Protein AF-A0A0N4UUB6-F1 (afdb_monomer_lite)

Radius of gyration: 20.54 Å; chains: 1; bounding box: 53×33×52 Å

pLDDT: mean 71.18, std 9.48, range [41.62, 86.94]

Foldseek 3Di:
DLLLVVLQVVVCVVVVVPVDGLDDPVLVVVLVVLLVVLVVVCVVPVPLDDPVVCVVDVVVVVVCVVPPDDPVVVVVVNVVSNVLSVCLNVVLVVVVVPQQPDPVRHGDPSVVSSVVSSVVVSVVVVVVSVVVVVVSVVVVVVVVVD

Organism: Enterobius vermicularis (NCBI:txid51028)

InterPro domains:
  IPR023298 P-type ATPase, transmembrane domain superfamily [SSF81665] (1-106)
  IPR032630 P-type ATPase, C-terminal [PF16212] (1-122)

Sequence (146 aa):
NVCFYLIGFWFSFFSAFSGQTIFEPWTITIFNILTTLPPVAIGLFDKSVPEKKLLENAAWYSSLQQSSFTNTGFGKWVALGILHSLILYFFSYFFLVKPVVWSNGRTDGRLMLAILCYTVSTSKSLNSIRLLNLASKITLTYLHYN

Structure (mmCIF, N/CA/C/O backbone):
data_AF-A0A0N4UUB6-F1
#
_entry.id   AF-A0A0N4UUB6-F1
#
loop_
_atom_site.group_PDB
_atom_site.id
_atom_site.type_symbol
_atom_site.label_atom_id
_atom_site.label_alt_id
_atom_site.label_comp_id
_atom_site.label_asym_id
_atom_site.label_entity_id
_atom_site.label_seq_id
_atom_site.pdbx_PDB_ins_code
_atom_site.Cartn_x
_atom_site.Cartn_y
_atom_site.Cartn_z
_atom_site.occupancy
_atom_site.B_iso_or_equiv
_atom_site.auth_seq_id
_atom_site.auth_comp_id
_atom_site.auth_asym_id
_atom_site.auth_atom_id
_atom_site.pdbx_PDB_model_num
ATOM 1 N N . ASN A 1 1 ? -0.234 -3.491 0.861 1.00 76.75 1 ASN A N 1
ATOM 2 C CA . ASN A 1 1 ? 0.066 -4.817 0.270 1.00 76.75 1 ASN A CA 1
ATOM 3 C C . ASN A 1 1 ? -0.402 -4.953 -1.175 1.00 76.75 1 ASN A C 1
ATOM 5 O O . ASN A 1 1 ? 0.463 -5.021 -2.032 1.00 76.75 1 ASN A O 1
ATOM 9 N N . VAL A 1 2 ? -1.706 -4.911 -1.489 1.00 76.50 2 VAL A N 1
ATOM 10 C CA . VAL A 1 2 ? -2.224 -5.117 -2.869 1.00 76.50 2 VAL A CA 1
ATOM 11 C C . VAL A 1 2 ? -1.534 -4.243 -3.930 1.00 76.50 2 VAL A C 1
ATOM 13 O O . VAL A 1 2 ? -1.048 -4.762 -4.926 1.00 76.50 2 VAL A O 1
ATOM 16 N N . CYS A 1 3 ? -1.410 -2.934 -3.682 1.00 75.88 3 CYS A N 1
ATOM 17 C CA . CYS A 1 3 ? -0.743 -1.998 -4.596 1.00 75.88 3 CYS A CA 1
ATOM 18 C C . CYS A 1 3 ? 0.701 -2.416 -4.949 1.00 75.88 3 CYS A C 1
ATOM 20 O O . CYS A 1 3 ? 1.090 -2.371 -6.110 1.00 75.88 3 CYS A O 1
ATOM 22 N N . PHE A 1 4 ? 1.478 -2.880 -3.964 1.00 75.50 4 PHE A N 1
ATOM 23 C CA . PHE A 1 4 ? 2.880 -3.266 -4.151 1.00 75.50 4 PHE A CA 1
ATOM 24 C C . PHE A 1 4 ? 3.028 -4.496 -5.054 1.00 75.50 4 PHE A C 1
ATOM 26 O O . PHE A 1 4 ? 3.818 -4.480 -5.994 1.00 75.50 4 PHE A O 1
ATOM 33 N N . TYR A 1 5 ? 2.220 -5.535 -4.828 1.00 82.62 5 TYR A N 1
ATOM 34 C CA . TYR A 1 5 ? 2.239 -6.734 -5.670 1.00 82.62 5 TYR A CA 1
ATOM 35 C C . TYR A 1 5 ? 1.735 -6.457 -7.094 1.00 82.62 5 TYR A C 1
ATOM 37 O O . TYR A 1 5 ? 2.281 -7.004 -8.053 1.00 82.62 5 TYR A O 1
ATOM 45 N N . LEU A 1 6 ? 0.754 -5.559 -7.253 1.00 84.88 6 LEU A N 1
ATOM 46 C CA . LEU A 1 6 ? 0.256 -5.164 -8.572 1.00 84.88 6 LEU A CA 1
ATOM 47 C C . LEU A 1 6 ? 1.324 -4.471 -9.430 1.00 84.88 6 LEU A C 1
ATOM 49 O O . LEU A 1 6 ? 1.340 -4.673 -10.636 1.00 84.88 6 LEU A O 1
ATOM 53 N N . ILE A 1 7 ? 2.264 -3.724 -8.842 1.00 80.25 7 ILE A N 1
ATOM 54 C CA . ILE A 1 7 ? 3.384 -3.125 -9.595 1.00 80.25 7 ILE A CA 1
ATOM 55 C C . ILE A 1 7 ? 4.236 -4.209 -10.278 1.00 80.25 7 ILE A C 1
ATOM 57 O O . ILE A 1 7 ? 4.599 -4.065 -11.445 1.00 80.25 7 ILE A O 1
ATOM 61 N N . GLY A 1 8 ? 4.515 -5.314 -9.579 1.00 81.44 8 GLY A N 1
ATOM 62 C CA . GLY A 1 8 ? 5.214 -6.464 -10.161 1.00 81.44 8 GLY A CA 1
ATOM 63 C C . GLY A 1 8 ? 4.407 -7.144 -11.271 1.00 81.44 8 GLY A C 1
ATOM 64 O O . GLY A 1 8 ? 4.967 -7.529 -12.296 1.00 81.44 8 GLY A O 1
ATOM 65 N N . PHE A 1 9 ? 3.085 -7.228 -11.101 1.00 84.81 9 PHE A N 1
ATOM 66 C CA . PHE A 1 9 ? 2.173 -7.745 -12.122 1.00 84.81 9 PHE A CA 1
ATOM 67 C C . PHE A 1 9 ? 2.193 -6.896 -13.401 1.00 84.81 9 PHE A C 1
ATOM 69 O O . PHE A 1 9 ? 2.384 -7.444 -14.485 1.00 84.81 9 PHE A O 1
ATOM 76 N N . TRP A 1 10 ? 2.096 -5.565 -13.287 1.00 84.00 10 TRP A N 1
ATOM 77 C CA . TRP A 1 10 ? 2.185 -4.658 -14.438 1.00 84.00 10 TRP A CA 1
ATOM 78 C C . TRP A 1 10 ? 3.520 -4.794 -15.167 1.00 84.00 10 TRP A C 1
ATOM 80 O O . TRP A 1 10 ? 3.548 -4.887 -16.390 1.00 84.00 10 TRP A O 1
ATOM 90 N N . PHE A 1 11 ? 4.623 -4.888 -14.425 1.00 81.50 11 PHE A N 1
ATOM 91 C CA . PHE A 1 11 ? 5.946 -5.100 -15.006 1.00 81.50 11 PHE A CA 1
ATOM 92 C C . PHE A 1 11 ? 6.077 -6.426 -15.771 1.00 81.50 11 PHE A C 1
ATOM 94 O O . PHE A 1 11 ? 6.768 -6.487 -16.792 1.00 81.50 11 PHE A O 1
ATOM 101 N N . SER A 1 12 ? 5.413 -7.487 -15.308 1.00 84.31 12 SER A N 1
ATOM 102 C CA . SER A 1 12 ? 5.455 -8.799 -15.963 1.00 84.31 12 SER A CA 1
ATOM 103 C C . SER A 1 12 ? 4.941 -8.747 -17.410 1.00 84.31 12 SER A C 1
ATOM 105 O O . SER A 1 12 ? 5.544 -9.358 -18.292 1.00 84.31 12 SER A O 1
ATOM 107 N N . PHE A 1 13 ? 3.923 -7.921 -17.692 1.00 85.12 13 PHE A N 1
ATOM 108 C CA . PHE A 1 13 ? 3.439 -7.695 -19.061 1.00 85.12 13 PHE A CA 1
ATOM 109 C C . PHE A 1 13 ? 4.496 -7.064 -19.973 1.00 85.12 13 PHE A C 1
ATOM 111 O O . PHE A 1 13 ? 4.678 -7.509 -21.103 1.00 85.12 13 PHE A O 1
ATOM 118 N N . PHE A 1 14 ? 5.224 -6.053 -19.490 1.00 81.31 14 PHE A N 1
ATOM 119 C CA . PHE A 1 14 ? 6.245 -5.356 -20.286 1.00 81.31 14 PHE A CA 1
ATOM 120 C C . PHE A 1 14 ? 7.559 -6.138 -20.410 1.00 81.31 14 PHE A C 1
ATOM 122 O O . PHE A 1 14 ? 8.357 -5.864 -21.300 1.00 81.31 14 PHE A O 1
ATOM 129 N N . SER A 1 15 ? 7.783 -7.120 -19.537 1.00 79.50 15 SER A N 1
ATOM 130 C CA . SER A 1 15 ? 8.944 -8.020 -19.564 1.00 79.50 15 SER A CA 1
ATOM 131 C C . SER A 1 15 ? 8.647 -9.366 -20.237 1.00 79.50 15 SER A C 1
ATOM 133 O O . SER A 1 15 ? 9.424 -10.311 -20.074 1.00 79.50 15 SER A O 1
ATOM 135 N N . ALA A 1 16 ? 7.533 -9.453 -20.980 1.00 85.62 16 ALA A N 1
ATOM 136 C CA . ALA A 1 16 ? 7.083 -10.639 -21.712 1.00 85.62 16 ALA A CA 1
ATOM 137 C C . ALA A 1 16 ? 7.006 -11.912 -20.846 1.00 85.62 16 ALA A C 1
ATOM 139 O O . ALA A 1 16 ? 7.323 -13.004 -21.311 1.00 85.62 16 ALA A O 1
ATOM 140 N N . PHE A 1 17 ? 6.615 -11.773 -19.573 1.00 83.38 17 PHE A N 1
ATOM 141 C CA . PHE A 1 17 ? 6.508 -12.878 -18.611 1.00 83.38 17 PHE A CA 1
ATOM 142 C C . PHE A 1 17 ? 7.800 -13.688 -18.409 1.00 83.38 17 PHE A C 1
ATOM 144 O O . PHE A 1 17 ? 7.758 -14.846 -18.003 1.00 83.38 17 PHE A O 1
ATOM 151 N N . SER A 1 18 ? 8.965 -13.065 -18.598 1.00 82.12 18 SER A N 1
ATOM 152 C CA . SER A 1 18 ? 10.285 -13.693 -18.401 1.00 82.12 18 SER A CA 1
ATOM 153 C C . SER A 1 18 ? 10.601 -14.125 -16.956 1.00 82.12 18 SER A C 1
ATOM 155 O O . SER A 1 18 ? 11.677 -14.658 -16.699 1.00 82.12 18 SER A O 1
ATOM 157 N N . GLY A 1 19 ? 9.702 -13.882 -15.994 1.00 76.81 19 GLY A N 1
ATOM 158 C CA . GLY A 1 19 ? 9.894 -14.225 -14.579 1.00 76.81 19 GLY A CA 1
ATOM 159 C C . GLY A 1 19 ? 10.870 -13.311 -13.831 1.00 76.81 19 GLY A C 1
ATOM 160 O O . GLY A 1 19 ? 11.187 -13.565 -12.671 1.00 76.81 19 GLY A O 1
ATOM 161 N N . GLN A 1 20 ? 11.347 -12.236 -14.464 1.00 78.19 20 GLN A N 1
ATOM 162 C CA . GLN A 1 20 ? 12.281 -11.306 -13.840 1.00 78.19 20 GLN A CA 1
ATOM 163 C C . GLN A 1 20 ? 11.579 -10.440 -12.783 1.00 78.19 20 GLN A C 1
ATOM 165 O O . GLN A 1 20 ? 10.544 -9.828 -13.048 1.00 78.19 20 GLN A O 1
ATOM 170 N N . THR A 1 21 ? 12.161 -10.329 -11.589 1.00 75.81 21 THR A N 1
ATOM 171 C CA . THR A 1 21 ? 11.634 -9.456 -10.534 1.00 75.81 21 THR A CA 1
ATOM 172 C C . THR A 1 21 ? 12.164 -8.028 -10.691 1.00 75.81 21 THR A C 1
ATOM 174 O O . THR A 1 21 ? 13.330 -7.802 -11.016 1.00 75.81 21 THR A O 1
ATOM 177 N N . ILE A 1 22 ? 11.299 -7.031 -10.469 1.00 72.25 22 ILE A N 1
ATOM 178 C CA . ILE A 1 22 ? 11.728 -5.624 -10.350 1.00 72.25 22 ILE A CA 1
ATOM 179 C C . ILE A 1 22 ? 12.417 -5.376 -9.007 1.00 72.25 22 ILE A C 1
ATOM 181 O O . ILE A 1 22 ? 13.341 -4.570 -8.924 1.00 72.25 22 ILE A O 1
ATOM 185 N N . PHE A 1 23 ? 11.930 -6.049 -7.963 1.00 73.75 23 PHE A N 1
ATOM 186 C CA . PHE A 1 23 ? 12.363 -5.854 -6.590 1.00 73.75 23 PHE A CA 1
ATOM 187 C C . PHE A 1 23 ? 13.368 -6.928 -6.194 1.00 73.75 23 PHE A C 1
ATOM 189 O O . PHE A 1 23 ? 13.221 -8.105 -6.535 1.00 73.75 23 PHE A O 1
ATOM 196 N N . GLU A 1 24 ? 14.369 -6.500 -5.440 1.00 77.44 24 GLU A N 1
ATOM 197 C CA . GLU A 1 24 ? 15.301 -7.382 -4.760 1.00 77.44 24 GLU A CA 1
ATOM 198 C C . GLU A 1 24 ? 14.609 -7.966 -3.493 1.00 77.44 24 GLU A C 1
ATOM 200 O O . GLU A 1 24 ? 13.820 -7.260 -2.848 1.00 77.44 24 GLU A O 1
ATOM 205 N N . PRO A 1 25 ? 14.819 -9.255 -3.156 1.00 79.38 25 PRO A N 1
ATOM 206 C CA . PRO A 1 25 ? 14.154 -9.933 -2.034 1.00 79.38 25 PRO A CA 1
ATOM 207 C C . PRO A 1 25 ? 14.187 -9.218 -0.670 1.00 79.38 25 PRO A C 1
ATOM 209 O O . PRO A 1 25 ? 13.169 -9.208 0.037 1.00 79.38 25 PRO A O 1
ATOM 212 N N . TRP A 1 26 ? 15.302 -8.593 -0.279 1.00 77.25 26 TRP A N 1
ATOM 213 C CA . TRP A 1 26 ? 15.376 -7.841 0.981 1.00 77.25 26 TRP A CA 1
ATOM 214 C C . TRP A 1 26 ? 14.442 -6.630 0.972 1.00 77.25 26 TRP A C 1
ATOM 216 O O . TRP A 1 26 ? 13.776 -6.359 1.974 1.00 77.25 26 TRP A O 1
ATOM 226 N N . THR A 1 27 ? 14.303 -5.957 -0.171 1.00 76.06 27 THR A N 1
ATOM 227 C CA . THR A 1 27 ? 13.379 -4.817 -0.328 1.00 76.06 27 THR A CA 1
ATOM 228 C C . THR A 1 27 ? 11.923 -5.227 -0.083 1.00 76.06 27 THR A C 1
ATOM 230 O O . THR A 1 27 ? 11.179 -4.518 0.598 1.00 76.06 27 THR A O 1
ATOM 233 N N . ILE A 1 28 ? 11.515 -6.398 -0.584 1.00 79.50 28 ILE A N 1
ATOM 234 C CA . ILE A 1 28 ? 10.166 -6.951 -0.362 1.00 79.50 28 ILE A CA 1
ATOM 235 C C . ILE A 1 28 ? 9.942 -7.236 1.130 1.00 79.50 28 ILE A C 1
ATOM 237 O O . ILE A 1 28 ? 8.887 -6.918 1.687 1.00 79.50 28 ILE A O 1
ATOM 241 N N . THR A 1 29 ? 10.948 -7.809 1.789 1.00 82.31 29 THR A N 1
ATOM 242 C CA . THR A 1 29 ? 10.882 -8.180 3.209 1.00 82.31 29 THR A CA 1
ATOM 243 C C . THR A 1 29 ? 10.746 -6.947 4.102 1.00 82.31 29 THR A C 1
ATOM 245 O O . THR A 1 29 ? 9.842 -6.878 4.939 1.00 82.31 29 THR A O 1
ATOM 248 N N . ILE A 1 30 ? 11.580 -5.931 3.872 1.00 79.50 30 ILE A N 1
ATOM 249 C CA . ILE A 1 30 ? 11.534 -4.654 4.596 1.00 79.50 30 ILE A CA 1
ATOM 250 C C . ILE A 1 30 ? 10.180 -3.962 4.387 1.00 79.50 30 ILE A C 1
ATOM 252 O O . ILE A 1 30 ? 9.589 -3.457 5.347 1.00 79.50 30 ILE A O 1
ATOM 256 N N . PHE A 1 31 ? 9.640 -3.994 3.164 1.00 76.88 31 PHE A N 1
ATOM 257 C CA . PHE A 1 31 ? 8.327 -3.421 2.869 1.00 76.88 31 PHE A CA 1
ATOM 258 C C . PHE A 1 31 ? 7.197 -4.057 3.681 1.00 76.88 31 PHE A C 1
ATOM 260 O O . PHE A 1 31 ? 6.358 -3.335 4.229 1.00 76.88 31 PHE A O 1
ATOM 267 N N . ASN A 1 32 ? 7.175 -5.385 3.797 1.00 82.31 32 ASN A N 1
ATOM 268 C CA . ASN A 1 32 ? 6.142 -6.080 4.563 1.00 82.31 32 ASN A CA 1
ATOM 269 C C . ASN A 1 32 ? 6.222 -5.755 6.060 1.00 82.31 32 ASN A C 1
ATOM 271 O O . ASN A 1 32 ? 5.184 -5.514 6.679 1.00 82.31 32 ASN A O 1
ATOM 275 N N . ILE A 1 33 ? 7.429 -5.682 6.633 1.00 81.69 33 ILE A N 1
ATOM 276 C CA . ILE A 1 33 ? 7.624 -5.331 8.050 1.00 81.69 33 ILE A CA 1
ATOM 277 C C . ILE A 1 33 ? 7.111 -3.912 8.319 1.00 81.69 33 ILE A C 1
ATOM 279 O O . ILE A 1 33 ? 6.286 -3.699 9.209 1.00 81.69 33 ILE A O 1
ATOM 283 N N . LEU A 1 34 ? 7.536 -2.944 7.506 1.00 77.44 34 LEU A N 1
ATOM 284 C CA . LEU A 1 34 ? 7.197 -1.534 7.710 1.00 77.44 34 LEU A CA 1
ATOM 285 C C . LEU A 1 34 ? 5.740 -1.208 7.366 1.00 77.44 34 LEU A C 1
ATOM 287 O O . LEU A 1 34 ? 5.170 -0.291 7.949 1.00 77.44 34 LEU A O 1
ATOM 291 N N . THR A 1 35 ? 5.105 -1.976 6.479 1.00 76.69 35 THR A N 1
ATOM 292 C CA . THR A 1 35 ? 3.670 -1.828 6.182 1.00 76.69 35 THR A CA 1
ATOM 293 C C . THR A 1 35 ? 2.785 -2.493 7.237 1.00 76.69 35 THR A C 1
ATOM 295 O O . THR A 1 35 ? 1.658 -2.049 7.447 1.00 76.69 35 THR A O 1
ATOM 298 N N . THR A 1 36 ? 3.275 -3.531 7.918 1.00 79.38 36 THR A N 1
ATOM 299 C CA . THR A 1 36 ? 2.506 -4.265 8.941 1.00 79.38 36 THR A CA 1
ATOM 300 C C . THR A 1 36 ? 2.570 -3.593 10.310 1.00 79.38 36 THR A C 1
ATOM 302 O O . THR A 1 36 ? 1.598 -3.633 11.063 1.00 79.38 36 THR A O 1
ATOM 305 N N . LEU A 1 37 ? 3.679 -2.925 10.628 1.00 76.88 37 LEU A N 1
ATOM 306 C CA . LEU A 1 37 ? 3.894 -2.297 11.932 1.00 76.88 37 LEU A CA 1
ATOM 307 C C . LEU A 1 37 ? 2.834 -1.232 12.298 1.00 76.88 37 LEU A C 1
ATOM 309 O O . LEU A 1 37 ? 2.345 -1.262 13.427 1.00 76.88 37 LEU A O 1
ATOM 313 N N . PRO A 1 38 ? 2.396 -0.341 11.388 1.00 76.25 38 PRO A N 1
ATOM 314 C CA . PRO A 1 38 ? 1.402 0.670 11.729 1.00 76.25 38 PRO A CA 1
ATOM 315 C C . PRO A 1 38 ? -0.017 0.117 11.972 1.00 76.25 38 PRO A C 1
ATOM 317 O O . PRO A 1 38 ? -0.600 0.484 12.989 1.00 76.25 38 PRO A O 1
ATOM 320 N N . PRO A 1 39 ? -0.585 -0.782 11.136 1.00 78.12 39 PRO A N 1
ATOM 321 C CA . PRO A 1 39 ? -1.855 -1.444 11.446 1.00 78.12 39 PRO A CA 1
ATOM 322 C C . PRO A 1 39 ? -1.828 -2.221 12.762 1.00 78.12 39 PRO A C 1
ATOM 324 O O . PRO A 1 39 ? -2.809 -2.190 13.497 1.00 78.12 39 PRO A O 1
ATOM 327 N N . VAL A 1 40 ? -0.709 -2.881 13.081 1.00 80.06 40 VAL A N 1
ATOM 328 C CA . VAL A 1 40 ? -0.544 -3.590 14.358 1.00 80.06 40 VAL A CA 1
ATOM 329 C C . VAL A 1 40 ? -0.544 -2.607 15.527 1.00 80.06 40 VAL A C 1
ATOM 331 O O . VAL A 1 40 ? -1.260 -2.825 16.500 1.00 80.06 40 VAL A O 1
ATOM 334 N N . ALA A 1 41 ? 0.194 -1.499 15.423 1.00 79.00 41 ALA A N 1
ATOM 335 C CA . ALA A 1 41 ? 0.199 -0.464 16.453 1.00 79.00 41 ALA A CA 1
ATOM 336 C C . ALA A 1 41 ? -1.196 0.156 16.651 1.00 79.00 41 ALA A C 1
ATOM 338 O O . ALA A 1 41 ? -1.630 0.333 17.784 1.00 79.00 41 ALA A O 1
ATOM 339 N N . ILE A 1 42 ? -1.930 0.432 15.571 1.00 76.06 42 ILE A N 1
ATOM 340 C CA . ILE A 1 42 ? -3.315 0.921 15.649 1.00 76.06 42 ILE A CA 1
ATOM 341 C C . ILE A 1 42 ? -4.208 -0.135 16.299 1.00 76.06 42 ILE A C 1
ATOM 343 O O . ILE A 1 42 ? -4.917 0.181 17.238 1.00 76.06 42 ILE A O 1
ATOM 347 N N . GLY A 1 43 ? -4.125 -1.402 15.894 1.00 77.69 43 GLY A N 1
ATOM 348 C CA . GLY A 1 43 ? -4.918 -2.469 16.511 1.00 77.69 43 GLY A CA 1
ATOM 349 C C . GLY A 1 43 ? -4.657 -2.649 18.013 1.00 77.69 43 GLY A C 1
ATOM 350 O O . GLY A 1 43 ? -5.578 -2.981 18.752 1.00 77.69 43 GLY A O 1
ATOM 351 N N . LEU A 1 44 ? -3.424 -2.409 18.476 1.00 77.62 44 LEU A N 1
ATOM 352 C CA . LEU A 1 44 ? -3.061 -2.488 19.896 1.00 77.62 44 LEU A CA 1
ATOM 353 C C . LEU A 1 44 ? -3.456 -1.246 20.706 1.00 77.62 44 LEU A C 1
ATOM 355 O O . LEU A 1 44 ? -3.806 -1.379 21.879 1.00 77.62 44 LEU A O 1
ATOM 359 N N . PHE A 1 45 ? -3.361 -0.051 20.119 1.00 74.88 45 PHE A N 1
ATOM 360 C CA . PHE A 1 45 ? -3.468 1.214 20.855 1.00 74.88 45 PHE A CA 1
ATOM 361 C C . PHE A 1 45 ? -4.714 2.048 20.519 1.00 74.88 45 PHE A C 1
ATOM 363 O O . PHE A 1 45 ? -5.006 3.001 21.242 1.00 74.88 45 PHE A O 1
ATOM 370 N N . ASP A 1 46 ? -5.467 1.716 19.470 1.00 70.31 46 ASP A N 1
ATOM 371 C CA . ASP A 1 46 ? -6.667 2.455 19.069 1.00 70.31 46 ASP A CA 1
ATOM 372 C C . ASP A 1 46 ? -7.880 2.016 19.895 1.00 70.31 46 ASP A C 1
ATOM 374 O O . ASP A 1 46 ? -8.638 1.111 19.543 1.00 70.31 46 ASP A O 1
ATOM 378 N N . LYS A 1 47 ? -8.064 2.681 21.037 1.00 65.25 47 LYS A N 1
ATOM 379 C CA . LYS A 1 47 ? -9.347 2.727 21.744 1.00 65.25 47 LYS A CA 1
ATOM 380 C C . LYS A 1 47 ? -10.030 4.049 21.403 1.00 65.25 47 LYS A C 1
ATOM 382 O O . LYS A 1 47 ? -9.888 5.032 22.126 1.00 65.25 47 LYS A O 1
ATOM 387 N N . SER A 1 48 ? -10.769 4.074 20.298 1.00 63.81 48 SER A N 1
ATOM 388 C CA . SER A 1 48 ? -11.477 5.269 19.814 1.00 63.81 48 SER A CA 1
ATOM 389 C C . SER A 1 48 ? -12.623 5.730 20.728 1.00 63.81 48 SER A C 1
ATOM 391 O O . SER A 1 48 ? -13.027 6.889 20.656 1.00 63.81 48 SER A O 1
ATOM 393 N N . VAL A 1 49 ? -13.119 4.866 21.625 1.00 64.44 49 VAL A N 1
ATOM 394 C CA . VAL A 1 49 ? -14.156 5.200 22.613 1.00 64.44 49 VAL A CA 1
ATOM 395 C C . VAL A 1 49 ? -13.749 4.686 24.000 1.00 64.44 49 VAL A C 1
ATOM 397 O O . VAL A 1 49 ? -13.358 3.522 24.126 1.00 64.44 49 VAL A O 1
ATOM 400 N N . PRO A 1 50 ? -13.839 5.512 25.063 1.00 68.62 50 PRO A N 1
ATOM 401 C CA . PRO A 1 50 ? -13.609 5.044 26.422 1.00 68.62 50 PRO A CA 1
ATOM 402 C C . PRO A 1 50 ? -14.639 3.977 26.805 1.00 68.62 50 PRO A C 1
ATOM 404 O O . PRO A 1 50 ? -15.844 4.166 26.646 1.00 68.62 50 PRO A O 1
ATOM 407 N N . GLU A 1 51 ? -14.149 2.875 27.369 1.00 70.00 51 GLU A N 1
ATOM 408 C CA . GLU A 1 51 ? -14.925 1.675 27.712 1.00 70.00 51 GLU A CA 1
ATOM 409 C C . GLU A 1 51 ? -16.165 1.983 28.567 1.00 70.00 51 GLU A C 1
ATOM 411 O O . GLU A 1 51 ? -17.233 1.426 28.339 1.00 70.00 51 GLU A O 1
ATOM 416 N N . LYS A 1 52 ? -16.066 2.972 29.465 1.00 72.38 52 LYS A N 1
ATOM 417 C CA . LYS A 1 52 ? -17.186 3.435 30.299 1.00 72.38 52 LYS A CA 1
ATOM 418 C C . LYS A 1 52 ? -18.396 3.913 29.479 1.00 72.38 52 LYS A C 1
ATOM 420 O O . LYS A 1 52 ? -19.516 3.547 29.807 1.00 72.38 52 LYS A O 1
ATOM 425 N N . LYS A 1 53 ? -18.183 4.651 28.379 1.00 68.06 53 LYS A N 1
ATOM 426 C CA . LYS A 1 53 ? -19.277 5.153 27.519 1.00 68.06 53 LYS A CA 1
ATOM 427 C C . LYS A 1 53 ? -19.895 4.062 26.639 1.00 68.06 53 LYS A C 1
ATOM 429 O O . LYS A 1 53 ? -21.071 4.148 26.297 1.00 68.06 53 LYS A O 1
ATOM 434 N N . LEU A 1 54 ? -19.117 3.037 26.278 1.00 68.94 54 LEU A N 1
ATOM 435 C CA . LEU A 1 54 ? -19.632 1.863 25.563 1.00 68.94 54 LEU A CA 1
ATOM 436 C C . LEU A 1 54 ? -20.531 1.006 26.462 1.00 68.94 54 LEU A C 1
ATOM 438 O O . LEU A 1 54 ? -21.530 0.474 25.986 1.00 68.94 54 LEU A O 1
ATOM 442 N N . LEU A 1 55 ? -20.197 0.908 27.752 1.00 73.81 55 LEU A N 1
ATOM 443 C CA . LEU A 1 55 ? -20.995 0.178 28.740 1.00 73.81 55 LEU A CA 1
ATOM 444 C C . LEU A 1 55 ? -22.310 0.895 29.084 1.00 73.81 55 LEU A C 1
ATOM 446 O O . LEU A 1 55 ? -23.316 0.230 29.309 1.00 73.81 55 LEU A O 1
ATOM 450 N N . GLU A 1 56 ? -22.324 2.230 29.085 1.00 81.19 56 GLU A N 1
ATOM 451 C CA . GLU A 1 56 ? -23.534 3.026 29.352 1.00 81.19 56 GLU A CA 1
ATOM 452 C C . GLU A 1 56 ? -24.574 2.956 28.222 1.00 81.19 56 GLU A C 1
ATOM 454 O O . GLU A 1 56 ? -25.768 3.070 28.484 1.00 81.19 56 GLU A O 1
ATOM 459 N N . ASN A 1 57 ? -24.151 2.755 26.969 1.00 72.25 57 ASN A N 1
ATOM 460 C CA . ASN A 1 57 ? -25.047 2.761 25.811 1.00 72.25 57 ASN A CA 1
ATOM 461 C C . ASN A 1 57 ? -24.712 1.635 24.817 1.00 72.25 57 ASN A C 1
ATOM 463 O O . ASN A 1 57 ? -23.976 1.827 23.844 1.00 72.25 57 ASN A O 1
ATOM 467 N N . ALA A 1 58 ? -25.349 0.475 25.007 1.00 71.31 58 ALA A N 1
ATOM 468 C CA . ALA A 1 58 ? -25.169 -0.717 24.169 1.00 71.31 58 ALA A CA 1
ATOM 469 C C . ALA A 1 58 ? -25.519 -0.507 22.676 1.00 71.31 58 ALA A C 1
ATOM 471 O O . ALA A 1 58 ? -25.008 -1.216 21.808 1.00 71.31 58 ALA A O 1
ATOM 472 N N . ALA A 1 59 ? -26.346 0.492 22.345 1.00 72.62 59 ALA A N 1
ATOM 473 C CA . ALA A 1 59 ? -26.728 0.805 20.966 1.00 72.62 59 ALA A CA 1
ATOM 474 C C . ALA A 1 59 ? -25.538 1.246 20.083 1.00 72.62 59 ALA A C 1
ATOM 476 O O . ALA A 1 59 ? -25.532 0.966 18.882 1.00 72.62 59 ALA A O 1
ATOM 477 N N . TRP A 1 60 ? -24.502 1.870 20.662 1.00 68.69 60 TRP A N 1
ATOM 478 C CA . TRP A 1 60 ? -23.299 2.279 19.917 1.00 68.69 60 TRP A CA 1
ATOM 479 C C . TRP A 1 60 ? -22.433 1.097 19.481 1.00 68.69 60 TRP A C 1
ATOM 481 O O . TRP A 1 60 ? -21.737 1.182 18.472 1.00 68.69 60 TRP A O 1
ATOM 491 N N . TYR A 1 61 ? -22.495 -0.024 20.204 1.00 68.38 61 TYR A N 1
ATOM 492 C CA . TYR A 1 61 ? -21.770 -1.237 19.833 1.00 68.38 61 TYR A CA 1
ATOM 493 C C . TYR A 1 61 ? -22.356 -1.863 18.556 1.00 68.38 61 TYR A C 1
ATOM 495 O O . TYR A 1 61 ? -21.628 -2.202 17.622 1.00 68.38 61 TYR A O 1
ATOM 503 N N . SER A 1 62 ? -23.690 -1.924 18.477 1.00 68.38 62 SER A N 1
ATOM 504 C CA . SER A 1 62 ? -24.421 -2.445 17.314 1.00 68.38 62 SER A CA 1
ATOM 505 C C . SER A 1 62 ? -24.184 -1.618 16.046 1.00 68.38 62 SER A C 1
ATOM 507 O O . SER A 1 62 ? -24.032 -2.181 14.960 1.00 68.38 62 SER A O 1
ATOM 509 N N . SER A 1 63 ? -24.159 -0.285 16.152 1.00 67.75 63 SER A N 1
ATOM 510 C CA . SER A 1 63 ? -23.966 0.590 14.986 1.00 67.75 63 SER A CA 1
ATOM 511 C C . SER A 1 63 ? -22.537 0.532 14.435 1.00 67.75 63 SER A C 1
ATOM 513 O O . SER A 1 63 ? -22.347 0.580 13.217 1.00 67.75 63 SER A O 1
ATOM 515 N N . LEU A 1 64 ? -21.534 0.344 15.301 1.00 65.31 64 LEU A N 1
ATOM 516 C CA . LEU A 1 64 ? -20.146 0.118 14.887 1.00 65.31 64 LEU A CA 1
ATOM 517 C C . LEU A 1 64 ? -19.991 -1.193 14.107 1.00 65.31 64 LEU A C 1
ATOM 519 O O . LEU A 1 64 ? -19.338 -1.221 13.063 1.00 65.31 64 LEU A O 1
ATOM 523 N N . GLN A 1 65 ? -20.611 -2.271 14.590 1.00 67.69 65 GLN A N 1
ATOM 524 C CA . GLN A 1 65 ? -20.493 -3.596 13.980 1.00 67.69 65 GLN A CA 1
ATOM 525 C C . GLN A 1 65 ? -21.106 -3.644 12.572 1.00 67.69 65 GLN A C 1
ATOM 527 O O . GLN A 1 65 ? -20.563 -4.299 11.683 1.00 67.69 65 GLN A O 1
ATOM 532 N N . GLN A 1 66 ? -22.196 -2.905 12.340 1.00 66.25 66 GLN A N 1
ATOM 533 C CA . GLN A 1 66 ? -22.873 -2.865 11.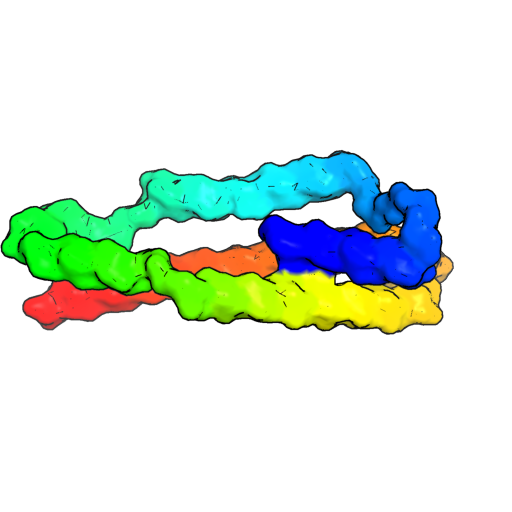040 1.00 66.25 66 GLN A CA 1
ATOM 534 C C . GLN A 1 66 ? -22.122 -2.060 9.965 1.00 66.25 66 GLN A C 1
ATOM 536 O O . GLN A 1 66 ? -22.281 -2.352 8.780 1.00 66.25 66 GLN A O 1
ATOM 541 N N . SER A 1 67 ? -21.293 -1.072 10.331 1.00 62.56 67 SER A N 1
ATOM 542 C CA . SER A 1 67 ? -20.575 -0.243 9.342 1.00 62.56 67 SER A CA 1
ATOM 543 C C . SER A 1 67 ? -19.186 -0.780 8.965 1.00 62.56 67 SER A C 1
ATOM 545 O O . SER A 1 67 ? -18.637 -0.401 7.928 1.00 62.56 67 SER A O 1
ATOM 547 N N . SER A 1 68 ? -18.625 -1.686 9.774 1.00 61.22 68 SER A N 1
ATOM 548 C CA . SER A 1 68 ? -17.195 -2.014 9.730 1.00 61.22 68 SER A CA 1
ATOM 549 C C . SER A 1 68 ? -16.772 -2.903 8.545 1.00 61.22 68 SER A C 1
ATOM 551 O O . SER A 1 68 ? -15.648 -2.781 8.064 1.00 61.22 68 SER A O 1
ATOM 553 N N . PHE A 1 69 ? -17.662 -3.748 8.004 1.00 63.00 69 PHE A N 1
ATOM 554 C CA . PHE A 1 69 ? -17.313 -4.713 6.944 1.00 63.00 69 PHE A CA 1
ATOM 555 C C . PHE A 1 69 ? -18.376 -4.823 5.848 1.00 63.00 69 PHE A C 1
ATOM 557 O O . PHE A 1 69 ? -19.026 -5.850 5.668 1.00 63.00 69 PHE A O 1
ATOM 564 N N . THR A 1 70 ? -18.544 -3.757 5.068 1.00 75.12 70 THR A N 1
ATOM 565 C CA . THR A 1 70 ? -19.374 -3.810 3.856 1.00 75.12 70 THR A CA 1
ATOM 566 C C . THR A 1 70 ? -18.555 -4.273 2.646 1.00 75.12 70 THR A C 1
ATOM 568 O O . THR A 1 70 ? -17.484 -3.733 2.353 1.00 75.12 70 THR A O 1
ATOM 571 N N . ASN A 1 71 ? -19.082 -5.237 1.880 1.00 76.62 71 ASN A N 1
ATOM 572 C CA . ASN A 1 71 ? -18.457 -5.718 0.635 1.00 76.62 71 ASN A CA 1
ATOM 573 C C . ASN A 1 71 ? -18.230 -4.583 -0.383 1.00 76.62 71 ASN A C 1
ATOM 575 O O . ASN A 1 71 ? -17.250 -4.582 -1.128 1.00 76.62 71 ASN A O 1
ATOM 579 N N . THR A 1 72 ? -19.110 -3.578 -0.387 1.00 79.06 72 THR A N 1
ATOM 580 C CA . THR A 1 72 ? -18.996 -2.382 -1.234 1.00 79.06 72 THR A CA 1
ATOM 581 C C . THR A 1 72 ? -17.831 -1.486 -0.817 1.00 79.06 72 THR A C 1
ATOM 583 O O . THR A 1 72 ? -17.129 -0.954 -1.680 1.00 79.06 72 THR A O 1
ATOM 586 N N . GLY A 1 73 ? -17.585 -1.340 0.488 1.00 78.06 73 GLY A N 1
ATOM 587 C CA . GLY A 1 73 ? -16.419 -0.640 1.020 1.00 78.06 73 GLY A CA 1
ATOM 588 C C . GLY A 1 73 ? -15.123 -1.336 0.615 1.00 78.06 73 GLY A C 1
ATOM 589 O O . GLY A 1 73 ? -14.227 -0.693 0.066 1.00 78.06 73 GLY A O 1
ATOM 590 N N . PHE A 1 74 ? -15.056 -2.658 0.787 1.00 81.44 74 PHE A N 1
ATOM 591 C CA . PHE A 1 74 ? -13.895 -3.454 0.383 1.00 81.44 74 PHE A CA 1
ATOM 592 C C . PHE A 1 74 ? -13.574 -3.300 -1.113 1.00 81.44 74 PHE A C 1
ATOM 594 O O . PHE A 1 74 ? -12.433 -3.006 -1.472 1.00 81.44 74 PHE A O 1
ATOM 601 N N . GLY A 1 75 ? -14.585 -3.393 -1.984 1.00 83.75 75 GLY A N 1
ATOM 602 C CA . GLY A 1 75 ? -14.409 -3.202 -3.428 1.00 83.75 75 GLY A CA 1
ATOM 603 C C . GLY A 1 75 ? -13.842 -1.825 -3.796 1.00 83.75 75 GLY A C 1
ATOM 604 O O . GLY A 1 75 ? -12.942 -1.734 -4.634 1.00 83.75 75 GLY A O 1
ATOM 605 N N . LYS A 1 76 ? -14.291 -0.753 -3.126 1.00 82.31 76 LYS A N 1
ATOM 606 C CA . LYS A 1 76 ? -13.745 0.603 -3.326 1.00 82.31 76 LYS A CA 1
ATOM 607 C C . LYS A 1 76 ? -12.265 0.689 -2.949 1.00 82.31 76 LYS A C 1
ATOM 609 O O . LYS A 1 76 ? -11.486 1.275 -3.699 1.00 82.31 76 LYS A O 1
ATOM 614 N N . TRP A 1 77 ? -11.862 0.087 -1.830 1.00 80.38 77 TRP A N 1
ATOM 615 C CA . TRP A 1 77 ? -10.456 0.049 -1.409 1.00 80.38 77 TRP A CA 1
ATOM 616 C C . TRP A 1 77 ? -9.573 -0.732 -2.387 1.00 80.38 77 TRP A C 1
ATOM 618 O O . TRP A 1 77 ? -8.462 -0.293 -2.693 1.00 80.38 77 TRP A O 1
ATOM 628 N N . VAL A 1 78 ? -10.075 -1.847 -2.929 1.00 85.12 78 VAL A N 1
ATOM 629 C CA . VAL A 1 78 ? -9.371 -2.622 -3.962 1.00 85.12 78 VAL A CA 1
ATOM 630 C C . VAL A 1 78 ? -9.215 -1.806 -5.247 1.00 85.12 78 VAL A C 1
ATOM 632 O O . VAL A 1 78 ? -8.100 -1.693 -5.757 1.00 85.12 78 VAL A O 1
ATOM 635 N N . ALA A 1 79 ? -10.287 -1.178 -5.739 1.00 86.19 79 ALA A N 1
ATOM 636 C CA . ALA A 1 79 ? -10.244 -0.339 -6.939 1.00 86.19 79 ALA A CA 1
ATOM 637 C C . ALA A 1 79 ? -9.269 0.841 -6.786 1.00 86.19 79 ALA A C 1
ATOM 639 O O . ALA A 1 79 ? -8.466 1.109 -7.682 1.00 86.19 79 ALA A O 1
ATOM 640 N N . LEU A 1 80 ? -9.274 1.501 -5.622 1.00 84.12 80 LEU A N 1
ATOM 641 C CA . LEU A 1 80 ? -8.322 2.565 -5.307 1.00 84.12 80 LEU A CA 1
ATOM 642 C C . LEU A 1 80 ? -6.876 2.046 -5.298 1.00 84.12 80 LEU A C 1
ATOM 644 O O . LEU A 1 80 ? -5.981 2.713 -5.815 1.00 84.12 80 LEU A O 1
ATOM 648 N N . GLY A 1 81 ? -6.647 0.844 -4.760 1.00 80.81 81 GLY A N 1
ATOM 649 C CA . GLY A 1 81 ? -5.343 0.181 -4.782 1.00 80.81 81 GLY A CA 1
ATOM 650 C C . GLY A 1 81 ? -4.844 -0.119 -6.198 1.00 80.81 81 GLY A C 1
ATOM 651 O O . GLY A 1 81 ? -3.670 0.115 -6.489 1.00 80.81 81 GLY A O 1
ATOM 652 N N . ILE A 1 82 ? -5.734 -0.572 -7.087 1.00 86.94 82 ILE A N 1
ATOM 653 C CA . ILE A 1 82 ? -5.421 -0.821 -8.502 1.00 86.94 82 ILE A CA 1
ATOM 654 C C . ILE A 1 82 ? -5.043 0.488 -9.200 1.00 86.94 82 ILE A C 1
ATOM 656 O O . ILE A 1 82 ? -3.956 0.571 -9.774 1.00 86.94 82 ILE A O 1
ATOM 660 N N . LEU A 1 83 ? -5.878 1.528 -9.097 1.00 86.00 83 LEU A N 1
ATOM 661 C CA . LEU A 1 83 ? -5.608 2.831 -9.717 1.00 86.00 83 LEU A CA 1
ATOM 662 C C . LEU A 1 83 ? -4.293 3.441 -9.221 1.00 86.00 83 LEU A C 1
ATOM 664 O O . LEU A 1 83 ? -3.490 3.923 -10.018 1.00 86.00 83 LEU A O 1
ATOM 668 N N . HIS A 1 84 ? -4.037 3.376 -7.914 1.00 81.88 84 HIS A N 1
ATOM 669 C CA . HIS A 1 84 ? -2.798 3.888 -7.338 1.00 81.88 84 HIS A CA 1
ATOM 670 C C . HIS A 1 84 ? -1.567 3.123 -7.847 1.00 81.88 84 HIS A C 1
ATOM 672 O O . HIS A 1 84 ? -0.558 3.745 -8.177 1.00 81.88 84 HIS A O 1
ATOM 678 N N . SER A 1 85 ? -1.656 1.792 -7.966 1.00 82.75 85 SER A N 1
ATOM 679 C CA . SER A 1 85 ? -0.565 0.968 -8.508 1.00 82.75 85 SER A CA 1
ATOM 680 C C . SER A 1 85 ? -0.254 1.297 -9.970 1.00 82.75 85 SER A C 1
ATOM 682 O O . SER A 1 85 ? 0.914 1.367 -10.348 1.00 82.75 85 SER A O 1
ATOM 684 N N . LEU A 1 86 ? -1.293 1.567 -10.768 1.00 84.44 86 LEU A N 1
ATOM 685 C CA . LEU A 1 86 ? -1.176 1.924 -12.177 1.00 84.44 86 LEU A CA 1
ATOM 686 C C . LEU A 1 86 ? -0.454 3.270 -12.335 1.00 84.44 86 LEU A C 1
ATOM 688 O O . LEU A 1 86 ? 0.516 3.370 -13.083 1.00 84.44 86 LEU A O 1
ATOM 692 N N . ILE A 1 87 ? -0.886 4.287 -11.579 1.00 81.44 87 ILE A N 1
ATOM 693 C CA . ILE A 1 87 ? -0.272 5.623 -11.592 1.00 81.44 87 ILE A CA 1
ATOM 694 C C . ILE A 1 87 ? 1.197 5.538 -11.178 1.00 81.44 87 ILE A C 1
ATOM 696 O O . ILE A 1 87 ? 2.047 6.106 -11.859 1.00 81.44 87 ILE A O 1
ATOM 700 N N . LEU A 1 88 ? 1.505 4.812 -10.098 1.00 77.25 88 LEU A N 1
ATOM 701 C CA . LEU A 1 88 ? 2.883 4.638 -9.641 1.00 77.25 88 LEU A CA 1
ATOM 702 C C . LEU A 1 88 ? 3.751 3.958 -10.698 1.00 77.25 88 LEU A C 1
ATOM 704 O O . LEU A 1 88 ? 4.861 4.423 -10.933 1.00 77.25 88 LEU A O 1
ATOM 708 N N . TYR A 1 89 ? 3.257 2.903 -11.348 1.00 77.12 89 TYR A N 1
ATOM 709 C CA . TYR A 1 89 ? 4.005 2.202 -12.389 1.00 77.12 89 TYR A CA 1
ATOM 710 C C . TYR A 1 89 ? 4.291 3.100 -13.601 1.00 77.12 89 TYR A C 1
ATOM 712 O O . TYR A 1 89 ? 5.445 3.223 -14.007 1.00 77.12 89 TYR A O 1
ATOM 720 N N . PHE A 1 90 ? 3.275 3.777 -14.149 1.00 80.44 90 PHE A N 1
ATOM 721 C CA . PHE A 1 90 ? 3.464 4.659 -15.305 1.00 80.44 90 PHE A CA 1
ATOM 722 C C . PHE A 1 90 ? 4.324 5.876 -14.977 1.00 80.44 90 PHE A C 1
ATOM 724 O O . PHE A 1 90 ? 5.220 6.204 -15.750 1.00 80.44 90 PHE A O 1
ATOM 731 N N . PHE A 1 91 ? 4.097 6.527 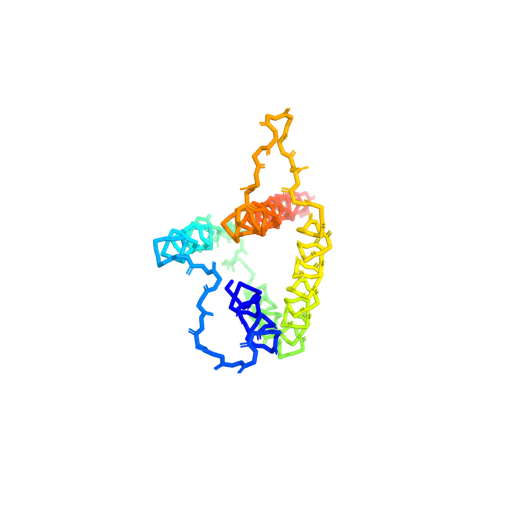-13.834 1.00 76.88 91 PHE A N 1
ATOM 732 C CA . PHE A 1 91 ? 4.900 7.672 -13.402 1.00 76.88 91 PHE A CA 1
ATOM 733 C C . PHE A 1 91 ? 6.385 7.307 -13.332 1.00 76.88 91 PHE A C 1
ATOM 735 O O . PHE A 1 91 ? 7.241 7.981 -13.900 1.00 76.88 91 PHE A O 1
ATOM 742 N N . SER A 1 92 ? 6.665 6.177 -12.701 1.00 71.56 92 SER A N 1
ATOM 743 C CA . SER A 1 92 ? 7.990 5.595 -12.609 1.00 71.56 92 SER A CA 1
ATOM 744 C C . SER A 1 92 ? 8.596 5.196 -13.958 1.00 71.56 92 SER A C 1
ATOM 746 O O . SER A 1 92 ? 9.780 5.435 -14.197 1.00 71.56 92 SER A O 1
ATOM 748 N N . TYR A 1 93 ? 7.794 4.620 -14.856 1.00 74.25 93 TYR A N 1
ATOM 749 C CA . TYR A 1 93 ? 8.213 4.280 -16.215 1.00 74.25 93 TYR A CA 1
ATOM 750 C C . TYR A 1 93 ? 8.633 5.531 -16.996 1.00 74.25 93 TYR A C 1
ATOM 752 O O . TYR A 1 93 ? 9.729 5.558 -17.549 1.00 74.25 93 TYR A O 1
ATOM 760 N N . PHE A 1 94 ? 7.820 6.594 -16.972 1.00 73.62 94 PHE A N 1
ATOM 761 C CA . PHE A 1 94 ? 8.150 7.873 -17.612 1.00 73.62 94 PHE A CA 1
ATOM 762 C C . PHE A 1 94 ? 9.411 8.514 -17.027 1.00 73.62 94 PHE A C 1
ATOM 764 O O . PHE A 1 94 ? 10.192 9.112 -17.766 1.00 73.62 94 PHE A O 1
ATOM 771 N N . PHE A 1 95 ? 9.638 8.368 -15.720 1.00 66.62 95 PHE A N 1
ATOM 772 C CA . PHE A 1 95 ? 10.821 8.917 -15.062 1.00 66.62 95 PHE A CA 1
ATOM 773 C C . PHE A 1 95 ? 12.116 8.222 -15.513 1.00 66.62 95 PHE A C 1
ATOM 775 O O . PHE A 1 95 ? 13.126 8.889 -15.719 1.00 66.62 95 PHE A O 1
ATOM 782 N N . LEU A 1 96 ? 12.079 6.905 -15.748 1.00 63.62 96 LEU A N 1
ATOM 783 C CA . LEU A 1 96 ? 13.228 6.139 -16.253 1.00 63.62 96 LEU A CA 1
ATOM 784 C C . LEU A 1 96 ? 13.523 6.341 -17.746 1.00 63.62 96 LEU A C 1
ATOM 786 O O . LEU A 1 96 ? 14.603 5.960 -18.195 1.00 63.62 96 LEU A O 1
ATOM 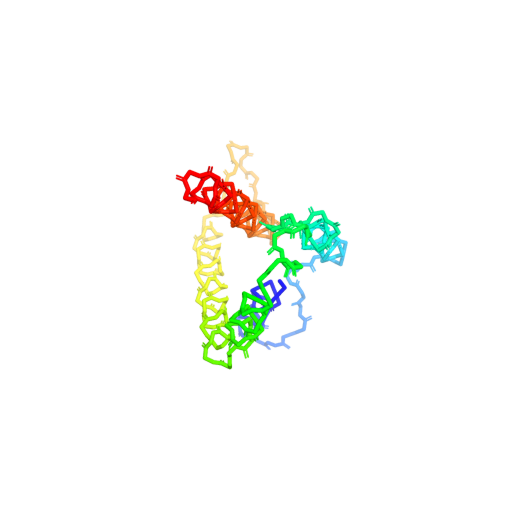790 N N . VAL A 1 97 ? 12.620 6.960 -18.519 1.00 65.00 97 VAL A N 1
ATOM 791 C CA . VAL A 1 97 ? 12.901 7.322 -19.924 1.00 65.00 97 VAL A CA 1
ATOM 792 C C . VAL A 1 97 ? 14.070 8.311 -20.012 1.00 65.00 97 VAL A C 1
ATOM 794 O O . VAL A 1 97 ? 14.787 8.325 -21.013 1.00 65.00 97 VAL A O 1
ATOM 797 N N . LYS A 1 98 ? 14.315 9.109 -18.960 1.00 59.84 98 LYS A N 1
ATOM 798 C CA . LYS A 1 98 ? 15.527 9.924 -18.829 1.00 59.84 98 LYS A CA 1
ATOM 799 C C . LYS A 1 98 ? 16.526 9.228 -17.890 1.00 59.84 98 LYS A C 1
ATOM 801 O O . LYS A 1 98 ? 16.377 9.324 -16.677 1.00 59.84 98 LYS A O 1
ATOM 806 N N . PRO A 1 99 ? 17.566 8.560 -18.423 1.00 55.66 99 PRO A N 1
ATOM 807 C CA . PRO A 1 99 ? 18.459 7.717 -17.627 1.00 55.66 99 PRO A CA 1
ATOM 808 C C . PRO A 1 99 ? 19.311 8.479 -16.594 1.00 55.66 99 PRO A C 1
ATOM 810 O O . PRO A 1 99 ? 19.768 7.881 -15.626 1.00 55.66 99 PRO A O 1
ATOM 813 N N . VAL A 1 100 ? 19.530 9.788 -16.758 1.00 56.47 100 VAL A N 1
ATOM 814 C CA . VAL A 1 100 ? 20.385 10.589 -15.867 1.00 56.47 100 VAL A CA 1
ATOM 815 C C . VAL A 1 100 ? 19.521 11.402 -14.908 1.00 56.47 100 VAL A C 1
ATOM 817 O O . VAL A 1 100 ? 19.054 12.489 -15.241 1.00 56.47 100 VAL A O 1
ATOM 820 N N . VAL A 1 101 ? 19.299 10.855 -13.714 1.00 60.00 101 VAL A N 1
ATOM 821 C CA . VAL A 1 101 ? 18.520 11.512 -12.648 1.00 60.00 101 VAL A CA 1
ATOM 822 C C . VAL A 1 101 ? 19.426 12.238 -11.650 1.00 60.00 101 VAL A C 1
ATOM 824 O O . VAL A 1 101 ? 19.027 13.231 -11.049 1.00 60.00 101 VAL A O 1
ATOM 827 N N . TRP A 1 102 ? 20.670 11.786 -11.496 1.00 59.91 102 TRP A N 1
ATOM 828 C CA . TRP A 1 102 ? 21.640 12.418 -10.608 1.00 59.91 102 TRP A CA 1
ATOM 829 C C . TRP A 1 102 ? 22.461 13.476 -11.348 1.00 59.91 102 TRP A C 1
ATOM 831 O O . TRP A 1 102 ? 22.945 13.230 -12.453 1.00 59.91 102 TRP 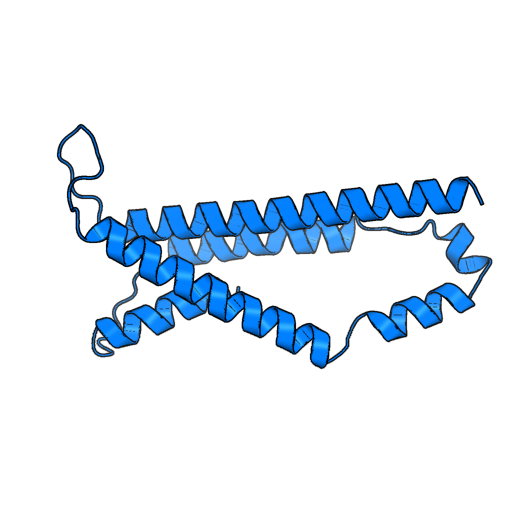A O 1
ATOM 841 N N . SER A 1 103 ? 22.738 14.602 -10.674 1.00 64.00 103 SER A N 1
ATOM 842 C CA . SER A 1 103 ? 23.683 15.648 -11.121 1.00 64.00 103 SER A CA 1
ATOM 843 C C . SER A 1 103 ? 25.079 15.103 -11.470 1.00 64.00 103 SER A C 1
ATOM 845 O O . SER A 1 103 ? 25.874 15.782 -12.110 1.00 64.00 103 SER A O 1
ATOM 847 N N . ASN A 1 104 ? 25.371 13.873 -11.046 1.00 70.25 104 ASN A N 1
ATOM 848 C CA . ASN A 1 104 ? 26.657 13.200 -11.156 1.00 70.25 104 ASN A CA 1
ATOM 849 C C . ASN A 1 104 ? 26.735 12.304 -12.411 1.00 70.25 104 ASN A C 1
ATOM 851 O O . ASN A 1 104 ? 27.677 11.525 -12.539 1.00 70.25 104 ASN A O 1
ATOM 855 N N . GLY A 1 105 ? 25.722 12.331 -13.288 1.00 62.34 105 GLY A N 1
ATOM 856 C CA . GLY A 1 105 ? 25.700 11.556 -14.535 1.00 62.34 105 GLY A CA 1
ATOM 857 C C . GLY A 1 105 ? 25.413 10.059 -14.370 1.00 62.34 105 GLY A C 1
ATOM 858 O O . GLY A 1 105 ? 25.463 9.322 -15.351 1.00 62.34 105 GLY A O 1
ATOM 859 N N . ARG A 1 106 ? 25.128 9.585 -13.149 1.00 62.59 106 ARG A N 1
ATOM 860 C CA . ARG A 1 106 ? 24.880 8.163 -12.882 1.00 62.59 106 ARG A CA 1
ATOM 861 C C . ARG A 1 106 ? 23.449 7.771 -13.239 1.00 62.59 106 ARG A C 1
ATOM 863 O O . ARG A 1 106 ? 22.490 8.440 -12.853 1.00 62.59 106 ARG A O 1
ATOM 870 N N . THR A 1 107 ? 23.342 6.659 -13.952 1.00 58.47 107 THR A N 1
ATOM 871 C CA . THR A 1 107 ? 22.107 5.934 -14.227 1.00 58.47 107 THR A CA 1
ATOM 872 C C . THR A 1 107 ? 21.734 5.089 -13.026 1.00 58.47 107 THR A C 1
ATOM 874 O O . THR A 1 107 ? 22.405 4.103 -12.727 1.00 58.47 107 THR A O 1
ATOM 877 N N . ASP A 1 108 ? 20.654 5.456 -12.345 1.00 58.62 108 ASP A N 1
ATOM 878 C CA . ASP A 1 108 ? 20.070 4.586 -11.333 1.00 58.62 108 ASP A CA 1
ATOM 879 C C . ASP A 1 108 ? 19.120 3.585 -12.003 1.00 58.62 108 ASP A C 1
ATOM 881 O O . ASP A 1 108 ? 18.270 3.942 -12.821 1.00 58.62 108 ASP A O 1
ATOM 885 N N . GLY A 1 109 ? 19.311 2.304 -11.689 1.00 61.88 109 GLY A N 1
ATOM 886 C CA . GLY A 1 109 ? 18.538 1.201 -12.253 1.00 61.88 109 GLY A CA 1
ATOM 887 C C . GLY A 1 109 ? 17.154 1.036 -11.615 1.00 61.88 109 GLY A C 1
ATOM 888 O O . GLY A 1 109 ? 16.659 1.879 -10.868 1.00 61.88 109 GLY A O 1
ATOM 889 N N . ARG A 1 110 ? 16.541 -0.129 -11.854 1.00 57.16 110 ARG A N 1
ATOM 890 C CA . ARG A 1 110 ? 15.207 -0.536 -11.356 1.00 57.16 110 ARG A CA 1
ATOM 891 C C . ARG A 1 110 ? 14.991 -0.353 -9.838 1.00 57.16 110 ARG A C 1
ATOM 893 O O . ARG A 1 110 ? 13.850 -0.269 -9.393 1.00 57.16 110 ARG A O 1
ATOM 900 N N . LEU A 1 111 ? 16.066 -0.244 -9.054 1.00 58.59 111 LEU A N 1
ATOM 901 C CA . LEU A 1 111 ? 16.050 -0.052 -7.600 1.00 58.59 111 LEU A CA 1
ATOM 902 C C . LEU A 1 111 ? 15.597 1.352 -7.162 1.00 58.59 111 LEU A C 1
ATOM 904 O O . LEU A 1 111 ? 14.892 1.471 -6.163 1.00 58.59 111 LEU A O 1
ATOM 908 N N . MET A 1 112 ? 15.917 2.414 -7.906 1.00 61.06 112 MET A N 1
ATOM 909 C CA . MET A 1 112 ? 15.461 3.769 -7.549 1.00 61.06 112 MET A CA 1
ATOM 910 C C . MET A 1 112 ? 13.945 3.912 -7.716 1.00 61.06 112 MET A C 1
ATOM 912 O O . MET A 1 112 ? 13.266 4.548 -6.912 1.00 61.06 112 MET A O 1
ATOM 916 N N . LEU A 1 113 ? 13.406 3.238 -8.728 1.00 61.78 113 LEU A N 1
ATOM 917 C CA . LEU A 1 113 ? 11.978 3.138 -8.988 1.00 61.78 113 LEU A CA 1
ATOM 918 C C . LEU A 1 113 ? 11.257 2.441 -7.824 1.00 61.78 113 LEU A C 1
ATOM 920 O O . LEU A 1 113 ? 10.230 2.920 -7.337 1.00 61.78 113 LEU A O 1
ATOM 924 N N . ALA A 1 114 ? 11.854 1.364 -7.312 1.00 60.97 114 ALA A N 1
ATOM 925 C CA . ALA A 1 114 ? 11.361 0.677 -6.131 1.00 60.97 114 ALA A CA 1
ATOM 926 C C . ALA A 1 114 ? 11.344 1.579 -4.887 1.00 60.97 114 ALA A C 1
ATOM 928 O O . ALA A 1 114 ? 10.335 1.615 -4.182 1.00 60.97 114 ALA A O 1
ATOM 929 N N . ILE A 1 115 ? 12.413 2.344 -4.653 1.00 63.56 115 ILE A N 1
ATOM 930 C CA . ILE A 1 115 ? 12.545 3.249 -3.501 1.00 63.56 115 ILE A CA 1
ATOM 931 C C . ILE A 1 115 ? 11.559 4.428 -3.595 1.00 63.56 115 ILE A C 1
ATOM 933 O O . ILE A 1 115 ? 10.953 4.802 -2.592 1.00 63.56 115 ILE A O 1
ATOM 937 N N . LEU A 1 116 ? 11.317 4.985 -4.786 1.00 64.44 116 LEU A N 1
ATOM 938 C CA . LEU A 1 116 ? 10.318 6.044 -4.986 1.00 64.44 116 LEU A CA 1
ATOM 939 C C . LEU A 1 116 ? 8.891 5.540 -4.736 1.00 64.44 116 LEU A C 1
ATOM 941 O O . LEU A 1 116 ? 8.146 6.149 -3.962 1.00 64.44 116 LEU A O 1
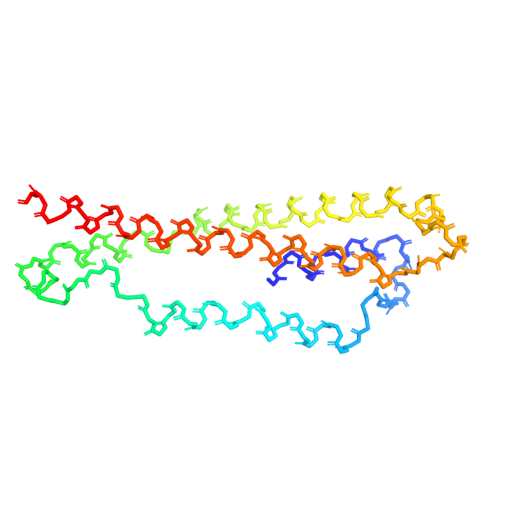ATOM 945 N N . CYS A 1 117 ? 8.511 4.405 -5.332 1.00 62.59 117 CYS A N 1
ATOM 946 C CA . CYS A 1 117 ? 7.200 3.796 -5.088 1.00 62.59 117 CYS A CA 1
ATOM 947 C C . CYS A 1 117 ? 7.010 3.433 -3.605 1.00 62.59 117 CYS A C 1
ATOM 949 O O . CYS A 1 117 ? 5.911 3.587 -3.058 1.00 62.59 117 CYS A O 1
ATOM 951 N N . TYR A 1 118 ? 8.087 2.999 -2.949 1.00 63.66 118 TYR A N 1
ATOM 952 C CA . TYR A 1 118 ? 8.135 2.692 -1.526 1.00 63.66 118 TYR A CA 1
ATOM 953 C C . TYR A 1 118 ? 7.890 3.935 -0.650 1.00 63.66 118 TYR A C 1
ATOM 955 O O . TYR A 1 118 ? 7.000 3.917 0.209 1.00 63.66 118 TYR A O 1
ATOM 963 N N . THR A 1 119 ? 8.594 5.042 -0.903 1.00 62.34 119 THR A N 1
ATOM 964 C CA . THR A 1 119 ? 8.439 6.301 -0.151 1.00 62.34 119 THR A CA 1
ATOM 965 C C . THR A 1 119 ? 7.046 6.909 -0.329 1.00 62.34 119 THR A C 1
ATOM 967 O O . THR A 1 119 ? 6.444 7.377 0.639 1.00 62.34 119 THR A O 1
ATOM 970 N N . VAL A 1 120 ? 6.474 6.864 -1.537 1.00 67.44 120 VAL A N 1
ATOM 971 C CA . VAL A 1 120 ? 5.121 7.398 -1.779 1.00 67.44 120 VAL A CA 1
ATOM 972 C C . VAL A 1 120 ? 4.054 6.561 -1.067 1.00 67.44 120 VAL A C 1
ATOM 974 O O . VAL A 1 120 ? 3.157 7.117 -0.426 1.00 67.44 120 VAL A O 1
ATOM 977 N N . SER A 1 121 ? 4.1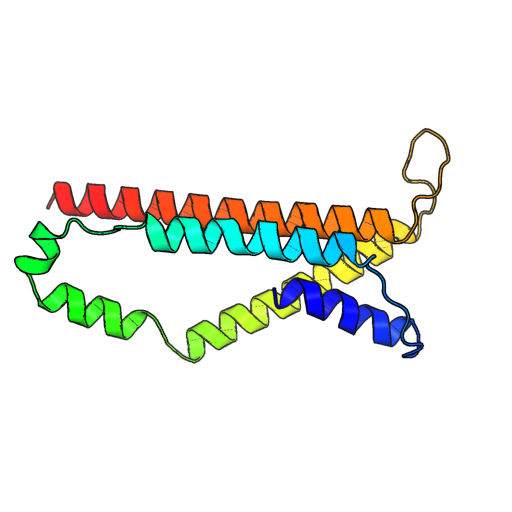70 5.231 -1.118 1.00 64.06 121 SER A N 1
ATOM 978 C CA . SER A 1 121 ? 3.212 4.318 -0.478 1.00 64.06 121 SER A CA 1
ATOM 979 C C . SER A 1 121 ? 3.234 4.433 1.049 1.00 64.06 121 SER A C 1
ATOM 981 O O . SER A 1 121 ? 2.179 4.507 1.684 1.00 64.06 121 SER A O 1
ATOM 983 N N . THR A 1 122 ? 4.426 4.503 1.646 1.00 61.88 122 THR A N 1
ATOM 984 C CA . THR A 1 122 ? 4.588 4.684 3.098 1.00 61.88 122 THR A CA 1
ATOM 985 C C . THR A 1 122 ? 4.096 6.056 3.554 1.00 61.88 122 THR A C 1
ATOM 987 O O . THR A 1 122 ? 3.363 6.133 4.539 1.00 61.88 122 THR A O 1
ATOM 990 N N . SER A 1 123 ? 4.372 7.123 2.798 1.00 66.00 123 SER A N 1
ATOM 991 C CA . SER A 1 123 ? 3.880 8.479 3.096 1.00 66.00 123 SER A CA 1
ATOM 992 C C . SER A 1 123 ? 2.350 8.568 3.076 1.00 66.00 123 SER A C 1
ATOM 994 O O . SER A 1 123 ? 1.741 9.193 3.948 1.00 66.00 123 SER A O 1
ATOM 996 N N . LYS A 1 124 ? 1.701 7.915 2.102 1.00 66.94 124 LYS A N 1
ATOM 997 C CA . LYS A 1 124 ? 0.232 7.849 2.018 1.00 66.94 124 LYS A CA 1
ATOM 998 C C . LYS A 1 124 ? -0.371 7.044 3.169 1.00 66.94 124 LYS A C 1
ATOM 1000 O O . LYS A 1 124 ? -1.362 7.493 3.744 1.00 66.94 124 LYS A O 1
ATOM 1005 N N . SER A 1 125 ? 0.243 5.916 3.530 1.00 63.72 125 SER A N 1
ATOM 1006 C CA . SER A 1 125 ? -0.153 5.122 4.701 1.00 63.72 125 SER A CA 1
ATOM 1007 C C . SER A 1 125 ? -0.068 5.954 5.985 1.00 63.72 125 SER A C 1
ATOM 1009 O O . SER A 1 125 ? -1.056 6.085 6.704 1.00 63.72 125 SER A O 1
ATOM 1011 N N . LEU A 1 126 ? 1.058 6.638 6.216 1.00 63.03 126 LEU A N 1
ATOM 1012 C CA . LEU A 1 126 ? 1.269 7.473 7.401 1.00 63.03 126 LEU A CA 1
ATOM 1013 C C . LEU A 1 126 ? 0.259 8.629 7.496 1.00 63.03 126 LEU A C 1
ATOM 1015 O O . LEU A 1 126 ? -0.284 8.900 8.568 1.00 63.03 126 LEU A O 1
ATOM 1019 N N . ASN A 1 127 ? -0.051 9.280 6.369 1.00 65.94 127 ASN A N 1
ATOM 1020 C CA . ASN A 1 127 ? -1.080 10.322 6.321 1.00 65.94 127 ASN A CA 1
ATOM 1021 C C . ASN A 1 127 ? -2.483 9.776 6.610 1.00 65.94 127 ASN A C 1
ATOM 1023 O O . ASN A 1 127 ? -3.242 10.429 7.321 1.00 65.94 127 ASN A O 1
ATOM 1027 N N . SER A 1 128 ? -2.826 8.583 6.118 1.00 62.38 128 SER A N 1
ATOM 1028 C CA . SER A 1 128 ? -4.109 7.942 6.437 1.00 62.38 128 SER A CA 1
ATOM 1029 C C . SER A 1 128 ? -4.247 7.670 7.938 1.00 62.38 128 SER A C 1
ATOM 1031 O O . SER A 1 128 ? -5.310 7.884 8.513 1.00 62.38 128 SER A O 1
ATOM 1033 N N . ILE A 1 129 ? -3.161 7.259 8.592 1.00 63.06 129 ILE A N 1
ATOM 1034 C CA . ILE A 1 129 ? -3.118 7.007 10.040 1.00 63.06 129 ILE A CA 1
ATOM 1035 C C . ILE A 1 129 ? -3.239 8.312 10.828 1.00 63.06 129 ILE A C 1
ATOM 1037 O O . ILE A 1 129 ? -3.947 8.381 11.832 1.00 63.06 129 ILE A O 1
ATOM 1041 N N . ARG A 1 130 ? -2.586 9.379 10.359 1.00 60.72 130 ARG A N 1
ATOM 1042 C CA . ARG A 1 130 ? -2.714 10.715 10.951 1.00 60.72 130 ARG A CA 1
ATOM 1043 C C . ARG A 1 130 ? -4.149 11.237 10.854 1.00 60.72 130 ARG A C 1
ATOM 1045 O O . ARG A 1 130 ? -4.630 11.824 11.817 1.00 60.72 130 ARG A O 1
ATOM 1052 N N . LEU A 1 131 ? -4.830 10.994 9.733 1.00 62.69 131 LEU A N 1
ATOM 1053 C CA . LEU A 1 131 ? -6.233 11.366 9.534 1.00 62.69 131 LEU A CA 1
ATOM 1054 C C . LEU A 1 131 ? -7.184 10.552 10.418 1.00 62.69 131 LEU A C 1
ATOM 1056 O O . LEU A 1 131 ? -8.096 11.137 10.989 1.00 62.69 131 LEU A O 1
ATOM 1060 N N . LEU A 1 132 ? -6.946 9.250 10.593 1.00 64.50 132 LEU A N 1
ATOM 1061 C CA . LEU A 1 132 ? -7.721 8.411 11.518 1.00 64.50 132 LEU A CA 1
ATOM 1062 C C . LEU A 1 132 ? -7.545 8.861 12.975 1.00 64.50 132 LEU A C 1
ATOM 1064 O O . LEU A 1 132 ? -8.532 9.035 13.684 1.00 64.50 132 LEU A O 1
ATOM 1068 N N . ASN A 1 133 ? -6.313 9.158 13.395 1.00 62.75 133 ASN A N 1
ATOM 1069 C CA . ASN A 1 133 ? -6.038 9.713 14.723 1.00 62.75 133 ASN A CA 1
ATOM 1070 C C . ASN A 1 133 ? -6.668 11.100 14.929 1.00 62.75 133 ASN A C 1
ATOM 1072 O O . ASN A 1 133 ? -7.137 11.412 16.023 1.00 62.75 133 ASN A O 1
ATOM 1076 N N . LEU A 1 134 ? -6.687 11.943 13.892 1.00 66.56 134 LEU A N 1
ATOM 1077 C CA . LEU A 1 134 ? -7.342 13.250 13.948 1.00 66.56 134 LEU A CA 1
ATOM 1078 C C . LEU A 1 134 ? -8.866 13.097 14.040 1.00 66.56 134 LEU A C 1
ATOM 1080 O O . LEU A 1 134 ? -9.489 13.745 14.873 1.00 66.56 134 LEU A O 1
ATOM 1084 N N . ALA A 1 135 ? -9.450 12.214 13.227 1.00 61.91 135 ALA A N 1
ATOM 1085 C CA . ALA A 1 135 ? -10.879 11.925 13.229 1.00 61.91 135 ALA A CA 1
ATOM 1086 C C . ALA A 1 135 ? -11.331 11.356 14.583 1.00 61.91 135 ALA A C 1
ATOM 1088 O O . ALA A 1 135 ? -12.280 11.873 15.161 1.00 61.91 135 ALA A O 1
ATOM 1089 N N . SER A 1 136 ? -10.591 10.392 15.140 1.00 61.44 136 SER A N 1
ATOM 1090 C CA . SER A 1 136 ? -10.806 9.844 16.488 1.00 61.44 136 SER A CA 1
ATOM 1091 C C . SER A 1 136 ? -10.790 10.940 17.567 1.00 61.44 136 SER A C 1
ATOM 1093 O O . SER A 1 136 ? -11.728 11.053 18.358 1.00 61.44 136 SER A O 1
ATOM 1095 N N . LYS A 1 137 ? -9.797 11.845 17.546 1.00 64.44 137 LYS A N 1
ATOM 1096 C CA . LYS A 1 137 ? -9.729 12.994 18.473 1.00 64.44 137 LYS A CA 1
ATOM 1097 C C . LYS A 1 137 ? -10.883 13.985 18.312 1.00 64.44 137 LYS A C 1
ATOM 1099 O O . LYS A 1 137 ? -11.374 14.512 19.313 1.00 64.44 137 LYS A O 1
ATOM 1104 N N . ILE A 1 138 ? -11.314 14.250 17.078 1.00 62.59 138 ILE A N 1
ATOM 1105 C CA . ILE A 1 138 ? -12.449 15.136 16.794 1.00 62.59 138 ILE A CA 1
ATOM 1106 C C . ILE A 1 138 ? -13.734 14.500 17.337 1.00 62.59 138 ILE A C 1
ATOM 1108 O O . ILE A 1 138 ? -14.447 15.146 18.099 1.00 62.59 138 ILE A O 1
ATOM 1112 N N . THR A 1 139 ? -13.989 13.222 17.051 1.00 59.22 139 THR A N 1
ATOM 1113 C CA . THR A 1 139 ? -15.156 12.487 17.562 1.00 59.22 139 THR A CA 1
ATOM 1114 C C . THR A 1 139 ? -15.186 12.431 19.093 1.00 59.22 139 THR A C 1
ATOM 1116 O O . THR A 1 139 ? -16.242 12.648 19.684 1.00 59.22 139 THR A O 1
ATOM 1119 N N . LEU A 1 140 ? -14.038 12.229 19.750 1.00 58.62 140 LEU A N 1
ATOM 1120 C CA . LEU A 1 140 ? -13.935 12.271 21.213 1.00 58.62 140 LEU A CA 1
ATOM 1121 C C . LEU A 1 140 ? -14.244 13.658 21.790 1.00 58.62 140 LEU A C 1
ATOM 1123 O O . LEU A 1 140 ? -14.938 13.747 22.798 1.00 58.62 140 LEU A O 1
ATOM 1127 N N . THR A 1 141 ? -13.780 14.731 21.143 1.00 59.88 141 THR A N 1
ATOM 1128 C CA . THR A 1 141 ? -14.089 16.112 21.558 1.00 59.88 141 THR A CA 1
ATOM 1129 C C . THR A 1 141 ? -15.581 16.417 21.409 1.00 59.88 141 THR A C 1
ATOM 1131 O O . THR A 1 141 ? -16.188 16.969 22.323 1.00 59.88 141 THR A O 1
ATOM 1134 N N . TYR A 1 142 ? -16.195 15.996 20.299 1.00 54.12 142 TYR A N 1
ATOM 1135 C CA . TYR A 1 142 ? -17.633 16.162 20.068 1.00 54.12 142 TYR A CA 1
ATOM 1136 C C . TYR A 1 142 ? -18.490 15.374 21.071 1.00 54.12 142 TYR A C 1
ATOM 1138 O O . TYR A 1 142 ? -19.499 15.887 21.542 1.00 54.12 142 TYR A O 1
ATOM 1146 N N . LEU A 1 143 ? -18.072 14.163 21.451 1.00 55.06 143 LEU A N 1
ATOM 1147 C CA . LEU A 1 143 ? -18.745 13.344 22.468 1.00 55.06 143 LEU A CA 1
ATOM 1148 C C . LEU A 1 143 ? -18.516 13.823 23.907 1.00 55.06 143 LEU A C 1
ATOM 1150 O O . LEU A 1 143 ? -19.143 13.289 24.815 1.00 55.06 143 LEU A O 1
ATOM 1154 N N . HIS A 1 144 ? -17.569 14.727 24.159 1.00 52.50 144 HIS A N 1
ATOM 1155 C CA . HIS A 1 144 ? -17.316 15.287 25.491 1.00 52.50 144 HIS A CA 1
ATOM 1156 C C . HIS A 1 144 ? -18.076 16.603 25.726 1.00 52.50 144 HIS A C 1
ATOM 1158 O O . HIS A 1 144 ? -18.154 17.066 26.861 1.00 52.50 144 HIS A O 1
ATOM 1164 N N . TYR A 1 145 ? -18.598 17.207 24.653 1.00 43.22 145 TYR A N 1
ATOM 1165 C CA . TYR A 1 145 ? -19.339 18.471 24.669 1.00 43.22 145 TYR A CA 1
ATOM 1166 C C . TYR A 1 145 ? -20.868 18.283 24.574 1.00 43.22 145 TYR A C 1
ATOM 1168 O O . TYR A 1 145 ? -21.609 19.241 24.770 1.00 43.22 145 TYR A O 1
ATOM 1176 N N . ASN A 1 146 ? -21.321 17.058 24.292 1.00 41.62 146 ASN A N 1
ATOM 1177 C CA . ASN A 1 146 ? -22.715 16.601 24.319 1.00 41.62 146 ASN A CA 1
ATOM 1178 C C . ASN A 1 146 ? -22.873 15.543 25.416 1.00 41.62 146 ASN A C 1
ATOM 1180 O O . ASN A 1 146 ? -23.944 15.520 26.054 1.00 41.62 146 ASN A O 1
#

Secondary structure (DSSP, 8-state):
-HHHHHHHHHHHHHTTT----SS-HHHHHHHHHHHHHHHHHHHHH---S-HHHHHH-THHHHHHHHHTT-HHHHHHHHHHHHHHHHHHHHHHHHHHTS-B-STT--B--HHHHHHHHHHHHHHHHHHHHHHHHHHHHHHHHHHHH-